Protein AF-A0A955J709-F1 (afdb_monomer_lite)

Sequence (77 aa):
IKEQNVSAPQEIILNLSVSGNYENIVKYIDVLEKSIRPVIISTADFSGGNSEIKATIVAKTYYQPARTLDVSKEVIK

Structure (mmCIF, N/CA/C/O backbone):
data_AF-A0A955J709-F1
#
_entry.id   AF-A0A955J709-F1
#
loop_
_atom_site.group_PDB
_atom_site.id
_atom_site.type_symbol
_atom_site.label_atom_id
_atom_site.label_alt_id
_atom_site.label_comp_id
_atom_site.label_asym_id
_atom_site.label_entity_id
_atom_site.label_seq_id
_atom_site.pdbx_PDB_ins_code
_atom_site.Cartn_x
_atom_site.Cartn_y
_atom_site.Cartn_z
_atom_site.occupancy
_atom_site.B_iso_or_equiv
_atom_site.auth_seq_id
_atom_site.auth_comp_id
_atom_site.auth_asym_id
_atom_site.auth_atom_id
_atom_site.pdbx_PDB_model_num
ATOM 1 N N . ILE A 1 1 ? 31.144 -9.319 -22.962 1.00 38.66 1 ILE A N 1
ATOM 2 C CA . ILE A 1 1 ? 29.957 -10.053 -22.466 1.00 38.66 1 ILE A CA 1
ATOM 3 C C . ILE A 1 1 ? 28.790 -9.092 -22.658 1.00 38.66 1 ILE A C 1
ATOM 5 O O . ILE A 1 1 ? 28.781 -8.066 -21.998 1.00 38.66 1 ILE A O 1
ATOM 9 N N . LYS A 1 2 ? 27.951 -9.284 -23.687 1.00 37.16 2 LYS A N 1
ATOM 10 C CA . LYS A 1 2 ? 26.829 -8.370 -23.963 1.00 37.16 2 LYS A CA 1
ATOM 11 C C . LYS A 1 2 ? 25.710 -8.710 -22.983 1.00 37.16 2 LYS A C 1
ATOM 13 O O . LYS A 1 2 ? 25.170 -9.810 -23.064 1.00 37.16 2 LYS A O 1
ATOM 18 N N . GLU A 1 3 ? 25.406 -7.802 -22.062 1.00 48.19 3 GLU A N 1
ATOM 19 C CA . GLU A 1 3 ? 24.205 -7.886 -21.234 1.00 48.19 3 GLU A CA 1
ATOM 20 C C . GLU A 1 3 ? 22.999 -7.880 -22.172 1.00 48.19 3 GLU A C 1
ATOM 22 O O . GLU A 1 3 ? 22.714 -6.895 -22.854 1.00 48.19 3 GLU A O 1
ATOM 27 N N . GLN A 1 4 ? 22.346 -9.034 -22.294 1.00 45.59 4 GLN A N 1
ATOM 28 C CA . GLN A 1 4 ? 21.075 -9.126 -22.986 1.00 45.59 4 GLN A CA 1
ATOM 29 C C . GLN A 1 4 ? 20.097 -8.212 -22.252 1.00 45.59 4 GLN A C 1
ATOM 31 O O . GLN A 1 4 ? 19.881 -8.361 -21.052 1.00 45.59 4 GLN A O 1
ATOM 36 N N . ASN A 1 5 ? 19.525 -7.255 -22.976 1.00 55.22 5 ASN A N 1
ATOM 37 C CA . ASN A 1 5 ? 18.536 -6.310 -22.479 1.00 55.22 5 ASN A CA 1
ATOM 38 C C . ASN A 1 5 ? 17.189 -7.039 -22.297 1.00 55.22 5 ASN A C 1
ATOM 40 O O . ASN A 1 5 ? 16.230 -6.854 -23.050 1.00 55.22 5 ASN A O 1
ATOM 44 N N . VAL A 1 6 ? 17.148 -7.987 -21.356 1.00 58.59 6 VAL A N 1
ATOM 45 C CA . VAL A 1 6 ? 15.942 -8.74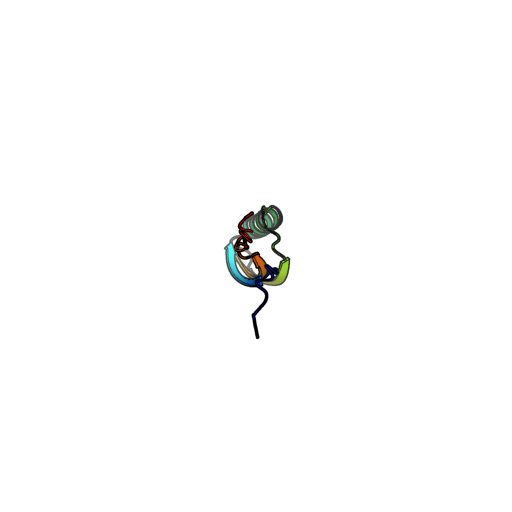3 -21.030 1.00 58.59 6 VAL A CA 1
ATOM 46 C C . VAL A 1 6 ? 15.088 -7.833 -20.160 1.00 58.59 6 VAL A C 1
ATOM 48 O O . VAL A 1 6 ? 15.370 -7.629 -18.983 1.00 58.59 6 VAL A O 1
ATOM 51 N N . SER A 1 7 ? 14.055 -7.243 -20.757 1.00 65.69 7 SER A N 1
ATOM 52 C CA . SER A 1 7 ? 13.019 -6.508 -20.029 1.00 65.69 7 SER A CA 1
ATOM 53 C C . SER A 1 7 ? 12.257 -7.493 -19.137 1.00 65.69 7 SER A C 1
ATOM 55 O O . SER A 1 7 ? 11.275 -8.111 -19.557 1.00 65.69 7 SER A O 1
ATOM 57 N N . ALA A 1 8 ? 12.799 -7.698 -17.939 1.00 77.88 8 ALA A N 1
ATOM 58 C CA . ALA A 1 8 ? 12.226 -8.475 -16.856 1.00 77.88 8 ALA A CA 1
ATOM 59 C C . ALA A 1 8 ? 11.544 -7.526 -15.851 1.00 77.88 8 ALA A C 1
ATOM 61 O O . ALA A 1 8 ? 11.955 -6.367 -15.733 1.00 77.88 8 ALA A O 1
ATOM 62 N N . PRO A 1 9 ? 10.506 -7.983 -15.130 1.00 82.94 9 PRO A N 1
ATOM 63 C CA . PRO A 1 9 ? 9.865 -7.182 -14.093 1.00 82.94 9 PRO A CA 1
ATOM 64 C C . PRO A 1 9 ? 10.862 -6.818 -12.983 1.00 82.94 9 PRO A C 1
ATOM 66 O O . PRO A 1 9 ? 11.512 -7.697 -12.420 1.00 82.94 9 PRO A O 1
ATOM 69 N N . GLN A 1 10 ? 10.966 -5.532 -12.656 1.00 87.25 10 GLN A N 1
ATOM 70 C CA . GLN A 1 10 ? 11.736 -5.018 -11.524 1.00 87.25 10 GLN A CA 1
ATOM 71 C C . GLN A 1 10 ? 10.796 -4.705 -10.360 1.00 87.25 10 GLN A C 1
ATOM 73 O O . GLN A 1 10 ? 9.768 -4.052 -10.550 1.00 87.25 10 GLN A O 1
ATOM 78 N N . GLU A 1 11 ? 11.143 -5.181 -9.165 1.00 90.06 11 GLU A N 1
ATOM 79 C CA . GLU A 1 11 ? 10.352 -4.969 -7.953 1.00 90.06 11 GLU A CA 1
ATOM 80 C C . GLU A 1 11 ? 10.579 -3.566 -7.372 1.00 90.06 11 GLU A C 1
ATOM 82 O O . GLU A 1 11 ? 11.704 -3.069 -7.317 1.00 90.06 11 GLU A O 1
ATOM 87 N N . ILE A 1 12 ? 9.495 -2.938 -6.922 1.00 90.56 12 ILE A N 1
ATOM 88 C CA . ILE A 1 12 ? 9.479 -1.638 -6.251 1.00 90.56 12 ILE A CA 1
ATOM 89 C C . ILE A 1 12 ? 8.758 -1.810 -4.917 1.00 90.56 12 ILE A C 1
ATOM 91 O O . ILE A 1 12 ? 7.594 -2.212 -4.892 1.00 90.56 12 ILE A O 1
ATOM 95 N N . ILE A 1 13 ? 9.435 -1.469 -3.819 1.00 92.94 13 ILE A N 1
ATOM 96 C CA . ILE A 1 13 ? 8.859 -1.493 -2.470 1.00 92.94 13 ILE A CA 1
ATOM 97 C C . ILE A 1 13 ? 8.138 -0.170 -2.193 1.00 92.94 13 ILE A C 1
ATOM 99 O O . ILE A 1 13 ? 8.679 0.911 -2.420 1.00 92.94 13 ILE A O 1
ATOM 103 N N . LEU A 1 14 ? 6.917 -0.270 -1.676 1.00 90.62 14 LEU A N 1
ATOM 104 C CA . LEU A 1 14 ? 6.056 0.830 -1.265 1.00 90.62 14 LEU A CA 1
ATOM 105 C C . LEU A 1 14 ? 5.825 0.734 0.245 1.00 90.62 14 LEU A C 1
ATOM 107 O O . LEU A 1 14 ? 5.230 -0.229 0.720 1.00 90.62 14 LEU A O 1
ATOM 111 N N . ASN A 1 15 ? 6.266 1.747 0.987 1.00 94.12 15 ASN A N 1
ATOM 112 C CA . ASN A 1 15 ? 5.986 1.879 2.415 1.00 94.12 15 ASN A CA 1
ATOM 113 C C . ASN A 1 15 ? 4.938 2.974 2.601 1.00 94.12 15 ASN A C 1
ATOM 115 O O . ASN A 1 15 ? 5.201 4.144 2.321 1.00 94.12 15 ASN A O 1
ATOM 119 N N . LEU A 1 16 ? 3.745 2.589 3.038 1.00 91.06 16 LEU A N 1
ATOM 120 C CA . LEU A 1 16 ? 2.588 3.463 3.164 1.00 91.06 16 LEU A CA 1
ATOM 121 C C . LEU A 1 16 ? 2.259 3.612 4.648 1.00 91.06 16 LEU A C 1
ATOM 123 O O . LEU A 1 16 ? 2.099 2.621 5.353 1.00 91.06 16 LEU A O 1
ATOM 127 N N . SER A 1 17 ? 2.152 4.850 5.123 1.00 93.31 17 SER A N 1
ATOM 128 C CA . SER A 1 17 ? 1.687 5.151 6.476 1.00 93.31 17 SER A CA 1
ATOM 129 C C . SER A 1 17 ? 0.490 6.080 6.366 1.00 93.31 17 SER A C 1
ATOM 131 O O . SER A 1 17 ? 0.612 7.197 5.863 1.00 93.31 17 SER A O 1
ATOM 133 N N . VAL A 1 18 ? -0.677 5.587 6.768 1.00 92.62 18 VAL A N 1
ATOM 134 C CA . VAL A 1 18 ? -1.947 6.312 6.672 1.00 92.62 18 VAL A CA 1
ATOM 135 C C . VAL A 1 18 ? -2.614 6.361 8.038 1.00 92.62 18 VAL A C 1
ATOM 137 O O . VAL A 1 18 ? -2.544 5.398 8.801 1.00 92.62 18 VAL A O 1
ATOM 140 N N . SER A 1 19 ? -3.261 7.480 8.359 1.00 93.50 19 SER A N 1
ATOM 141 C CA . SER A 1 19 ? -4.067 7.612 9.570 1.00 93.50 19 SER A CA 1
ATOM 142 C C . SER A 1 19 ? -5.473 8.103 9.252 1.00 93.50 19 SER A C 1
ATOM 144 O O . SER A 1 19 ? -5.692 8.868 8.311 1.00 93.50 19 SER A O 1
ATOM 146 N N . GLY A 1 20 ? -6.447 7.611 10.008 1.00 93.00 20 GLY A N 1
ATOM 147 C CA . GLY A 1 20 ? -7.853 7.945 9.830 1.00 93.00 20 GLY A CA 1
ATOM 148 C C . GLY A 1 20 ? -8.753 7.120 10.738 1.00 93.00 20 GLY A C 1
ATOM 149 O O . GLY A 1 20 ? -8.291 6.262 11.487 1.00 93.00 20 GLY A O 1
ATOM 150 N N . ASN A 1 21 ? -10.059 7.365 10.681 1.00 93.31 21 ASN A N 1
ATOM 151 C CA . ASN A 1 21 ? -11.019 6.472 11.322 1.00 93.31 21 ASN A CA 1
ATOM 152 C C . ASN A 1 21 ? -11.052 5.107 10.602 1.00 93.31 21 ASN A C 1
ATOM 154 O O . ASN A 1 21 ? -10.581 4.961 9.472 1.00 93.31 21 ASN A O 1
ATOM 158 N N . TYR A 1 22 ? -11.643 4.106 11.252 1.00 90.75 22 TYR A N 1
ATOM 159 C CA . TYR A 1 22 ? -11.720 2.745 10.718 1.00 90.75 22 TYR A CA 1
ATOM 160 C C . TYR A 1 22 ? -12.316 2.676 9.304 1.00 90.75 22 TYR A C 1
ATOM 162 O O . TYR A 1 22 ? -11.728 2.060 8.417 1.00 90.75 22 TYR A O 1
ATOM 170 N N . GLU A 1 23 ? -13.436 3.362 9.069 1.00 92.50 23 GLU A N 1
ATOM 171 C CA . GLU A 1 23 ? -14.122 3.348 7.772 1.00 92.50 23 GLU A CA 1
ATOM 172 C C . GLU A 1 23 ? -13.236 3.867 6.632 1.00 92.50 23 GLU A C 1
ATOM 174 O O . GLU A 1 23 ? -13.199 3.270 5.554 1.00 92.50 23 GLU A O 1
ATOM 179 N N . ASN A 1 24 ? -12.471 4.937 6.867 1.00 93.38 24 ASN A N 1
ATOM 180 C CA . ASN A 1 24 ? -11.577 5.491 5.853 1.00 93.38 24 ASN A CA 1
ATOM 181 C C . ASN A 1 24 ? -10.385 4.571 5.571 1.00 93.38 24 ASN A C 1
ATOM 183 O O . ASN A 1 24 ? -9.963 4.475 4.420 1.00 93.38 24 ASN A O 1
ATOM 187 N N . ILE A 1 25 ? -9.863 3.874 6.586 1.00 91.94 25 ILE A N 1
ATOM 188 C CA . ILE A 1 25 ? -8.777 2.900 6.410 1.00 91.94 25 ILE A CA 1
ATOM 189 C C . ILE A 1 25 ? -9.258 1.694 5.596 1.00 91.94 25 ILE A C 1
ATOM 191 O O . ILE A 1 25 ? -8.581 1.284 4.655 1.00 91.94 25 ILE A O 1
ATOM 195 N N . VAL A 1 26 ? -10.450 1.167 5.890 1.00 92.06 26 VAL A N 1
ATOM 196 C CA . VAL A 1 26 ? -11.048 0.072 5.107 1.00 92.06 26 VAL A CA 1
ATOM 197 C C . VAL A 1 26 ? -11.263 0.502 3.656 1.00 92.06 26 VAL A C 1
ATOM 199 O O . VAL A 1 26 ? -10.879 -0.213 2.732 1.00 92.06 26 VAL A O 1
ATOM 202 N N . LYS A 1 27 ? -11.805 1.705 3.441 1.00 94.44 27 LYS A N 1
ATOM 203 C CA . LYS A 1 27 ? -11.996 2.259 2.096 1.00 94.44 27 LYS A CA 1
ATOM 204 C C . LYS A 1 27 ? -10.674 2.455 1.352 1.00 94.44 27 LYS A C 1
ATOM 206 O O . LYS A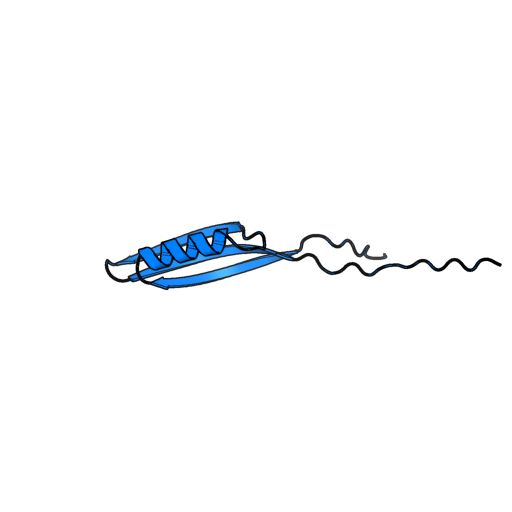 1 27 ? -10.615 2.234 0.148 1.00 94.44 27 LYS A O 1
ATOM 211 N N . TYR A 1 28 ? -9.618 2.868 2.050 1.00 92.06 28 TYR A N 1
ATOM 212 C CA . TYR A 1 28 ? -8.289 3.009 1.462 1.00 92.06 28 TYR A CA 1
ATOM 213 C C . TYR A 1 28 ? -7.753 1.669 0.945 1.00 92.06 28 TYR A C 1
ATOM 215 O O . TYR A 1 28 ? -7.254 1.612 -0.178 1.00 92.06 28 TYR A O 1
ATOM 223 N N . ILE A 1 29 ? -7.906 0.593 1.722 1.00 89.56 29 ILE A N 1
ATOM 224 C CA . ILE A 1 29 ? -7.477 -0.754 1.322 1.00 89.56 29 ILE A CA 1
ATOM 225 C C . ILE A 1 29 ? -8.282 -1.241 0.108 1.00 89.56 29 ILE A C 1
ATOM 227 O O . ILE A 1 29 ? -7.683 -1.684 -0.868 1.00 89.56 29 ILE A O 1
ATOM 231 N N . ASP A 1 30 ? -9.606 -1.060 0.103 1.00 91.56 30 ASP A N 1
ATOM 232 C CA . ASP A 1 30 ? -10.466 -1.417 -1.042 1.00 91.56 30 ASP A CA 1
ATOM 233 C C . ASP A 1 30 ? -10.070 -0.671 -2.332 1.00 91.56 30 ASP A C 1
ATOM 235 O O . ASP A 1 30 ? -10.074 -1.231 -3.429 1.00 91.56 30 ASP A O 1
ATOM 239 N N . VAL A 1 31 ? -9.675 0.599 -2.219 1.00 91.56 31 VAL A N 1
ATOM 240 C CA . VAL A 1 31 ? -9.162 1.367 -3.364 1.00 91.56 31 VAL A CA 1
ATOM 241 C C . VAL A 1 31 ? -7.789 0.860 -3.809 1.00 91.56 31 VAL A C 1
ATOM 243 O O . VAL A 1 31 ? -7.529 0.799 -5.012 1.00 91.56 31 VAL A O 1
ATOM 246 N N . LEU A 1 32 ? -6.919 0.480 -2.870 1.00 89.38 32 LEU A N 1
ATOM 247 C CA . LEU A 1 32 ? -5.593 -0.059 -3.174 1.00 89.38 32 LEU A CA 1
ATOM 248 C C . LEU A 1 32 ? -5.690 -1.356 -3.995 1.00 89.38 32 LEU A C 1
ATOM 250 O O . LEU A 1 32 ? -4.947 -1.530 -4.962 1.00 89.38 32 LEU A O 1
ATOM 254 N N . GLU A 1 33 ? -6.645 -2.226 -3.660 1.00 86.19 33 GLU A N 1
ATOM 255 C CA . GLU A 1 33 ? -6.920 -3.475 -4.385 1.00 86.19 33 GLU A CA 1
ATOM 256 C C . GLU A 1 33 ? -7.441 -3.243 -5.813 1.00 86.19 33 GLU A C 1
ATOM 258 O O . GLU A 1 33 ? -7.222 -4.067 -6.700 1.00 86.19 33 GLU A O 1
ATOM 263 N N . LYS A 1 34 ? -8.079 -2.095 -6.071 1.00 90.69 34 LYS A N 1
ATOM 264 C CA . LYS A 1 34 ? -8.625 -1.710 -7.388 1.00 90.69 34 LYS A CA 1
ATOM 265 C C . LYS A 1 34 ? -7.615 -0.994 -8.290 1.00 90.69 34 LYS A C 1
ATOM 267 O O . LYS A 1 34 ? -7.988 -0.437 -9.324 1.00 90.69 34 LYS A O 1
ATOM 272 N N . SER A 1 35 ? -6.338 -0.983 -7.918 1.00 88.94 35 SER A N 1
ATOM 273 C CA . SER A 1 35 ? -5.273 -0.393 -8.727 1.00 88.94 35 SER A CA 1
ATOM 274 C C . SER A 1 35 ? -5.145 -1.077 -10.096 1.00 88.94 35 SER A C 1
ATOM 276 O O . SER A 1 35 ? -5.155 -2.299 -10.211 1.00 88.94 35 SER A O 1
ATOM 278 N N . ILE A 1 36 ? -4.921 -0.283 -11.150 1.00 87.12 36 ILE A N 1
ATOM 279 C CA . ILE A 1 36 ? -4.617 -0.788 -12.504 1.00 87.12 36 ILE A CA 1
ATOM 280 C C . ILE A 1 36 ? -3.244 -1.473 -12.600 1.00 87.12 36 ILE A C 1
ATOM 282 O O . ILE A 1 36 ? -2.915 -2.070 -13.625 1.00 87.12 36 ILE A O 1
ATOM 286 N N . ARG A 1 37 ? -2.407 -1.339 -11.565 1.00 85.88 37 ARG A N 1
ATOM 287 C CA . ARG A 1 37 ? -1.113 -2.018 -11.455 1.00 85.88 37 ARG A CA 1
ATOM 288 C C . ARG A 1 37 ? -1.187 -3.070 -10.356 1.00 85.88 37 ARG A C 1
ATOM 290 O O . ARG A 1 37 ? -1.717 -2.752 -9.292 1.00 85.88 37 ARG A O 1
ATOM 297 N N . PRO A 1 38 ? -0.583 -4.255 -10.548 1.00 85.81 38 PRO A N 1
ATOM 298 C CA . PRO A 1 38 ? -0.446 -5.229 -9.476 1.00 85.81 38 PRO A CA 1
ATOM 299 C C . PRO A 1 38 ? 0.309 -4.621 -8.285 1.00 85.81 38 PRO A C 1
ATOM 301 O O . PRO A 1 38 ? 1.484 -4.257 -8.399 1.00 85.81 38 PRO A O 1
ATOM 304 N N . VAL A 1 39 ? -0.379 -4.500 -7.152 1.00 90.81 39 VAL A N 1
ATOM 305 C CA . VAL A 1 39 ? 0.193 -4.141 -5.852 1.00 90.81 39 VAL A CA 1
ATOM 306 C C . VAL A 1 39 ? -0.028 -5.336 -4.938 1.00 90.81 39 VAL A C 1
ATOM 308 O O . VAL A 1 39 ? -1.158 -5.763 -4.731 1.00 90.81 39 VAL A O 1
ATOM 311 N N . ILE A 1 40 ? 1.056 -5.903 -4.423 1.00 90.44 40 ILE A N 1
ATOM 312 C CA . ILE A 1 40 ? 1.021 -7.042 -3.510 1.00 90.44 40 ILE A CA 1
ATOM 313 C C . ILE A 1 40 ? 1.341 -6.514 -2.121 1.00 90.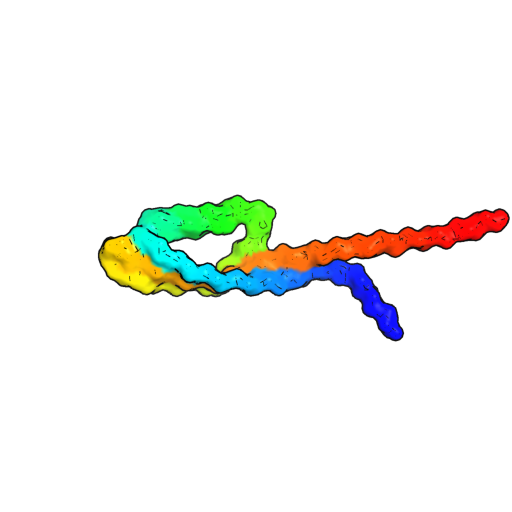44 40 ILE A C 1
ATOM 315 O O . ILE A 1 40 ? 2.435 -6.002 -1.893 1.00 90.44 40 ILE A O 1
ATOM 319 N N . ILE A 1 41 ? 0.394 -6.631 -1.198 1.00 90.50 41 ILE A N 1
ATOM 320 C CA . ILE A 1 41 ? 0.612 -6.274 0.203 1.00 90.50 41 ILE A CA 1
ATOM 321 C C . ILE A 1 41 ? 1.442 -7.383 0.856 1.00 90.50 41 ILE A C 1
ATOM 323 O O . ILE A 1 41 ? 1.060 -8.550 0.824 1.00 90.50 41 ILE A O 1
ATOM 327 N N . SER A 1 42 ? 2.583 -7.013 1.431 1.00 91.25 42 SER A N 1
ATOM 328 C CA . SER A 1 42 ? 3.465 -7.915 2.176 1.00 91.25 42 SER A CA 1
ATOM 329 C C . SER A 1 42 ? 3.114 -7.922 3.661 1.00 91.25 42 SER A C 1
ATOM 331 O O . SER A 1 42 ? 3.011 -8.989 4.260 1.00 91.25 42 SER A O 1
ATOM 333 N N . THR A 1 43 ? 2.916 -6.741 4.255 1.00 92.44 43 THR A N 1
ATOM 334 C CA . THR A 1 43 ? 2.499 -6.587 5.657 1.00 92.44 43 THR A CA 1
ATOM 335 C C . THR A 1 43 ? 1.529 -5.419 5.806 1.00 92.44 43 THR A C 1
ATOM 337 O O . THR A 1 43 ? 1.588 -4.447 5.049 1.00 92.44 43 THR A O 1
ATOM 340 N N . ALA A 1 44 ? 0.632 -5.520 6.785 1.00 91.06 44 ALA A N 1
ATOM 341 C CA . ALA A 1 44 ? -0.279 -4.453 7.173 1.00 91.06 44 ALA A CA 1
ATOM 342 C C . ALA A 1 44 ? -0.435 -4.460 8.699 1.00 91.06 44 ALA A C 1
ATOM 344 O O . ALA A 1 44 ? -1.063 -5.355 9.262 1.00 91.06 44 ALA A O 1
ATOM 345 N N . ASP A 1 45 ? 0.154 -3.465 9.352 1.00 93.69 45 ASP A N 1
ATOM 346 C CA . ASP A 1 45 ? 0.104 -3.276 10.796 1.00 93.69 45 ASP A CA 1
ATOM 347 C C . ASP A 1 45 ? -0.871 -2.153 11.134 1.00 93.69 45 ASP A C 1
ATOM 349 O O . ASP A 1 45 ? -0.764 -1.045 10.607 1.00 93.69 45 ASP A O 1
ATOM 353 N N . PHE A 1 46 ? -1.806 -2.419 12.041 1.00 91.00 46 PHE A N 1
ATOM 354 C CA . PHE A 1 46 ? -2.802 -1.447 12.482 1.00 91.00 46 PHE A CA 1
ATOM 355 C C . PHE A 1 46 ? -2.603 -1.149 13.964 1.00 91.00 46 PHE A C 1
ATOM 357 O O . PHE A 1 46 ? -2.516 -2.055 14.790 1.00 91.00 46 PHE A O 1
ATOM 364 N N . SER A 1 47 ? -2.545 0.132 14.311 1.00 91.62 47 SER A N 1
ATOM 365 C CA . SER A 1 47 ? -2.406 0.601 15.691 1.00 91.62 47 SER A CA 1
ATOM 366 C C . SER A 1 47 ? -3.266 1.839 15.899 1.00 91.62 47 SER A C 1
ATOM 368 O O . SER A 1 47 ? -3.328 2.696 15.026 1.00 91.62 47 SER A O 1
ATOM 370 N N . GLY A 1 48 ? -3.965 1.958 17.023 1.00 87.56 48 GLY A N 1
ATOM 371 C CA . GLY A 1 48 ? -4.852 3.101 17.234 1.00 87.56 48 GLY A CA 1
ATOM 372 C C . GLY A 1 48 ? -5.880 2.896 18.333 1.00 87.56 48 GLY A C 1
ATOM 373 O O . GLY A 1 48 ? -5.993 1.810 18.897 1.00 87.56 48 GLY A O 1
ATOM 374 N N . GLY A 1 49 ? -6.607 3.969 18.636 1.00 81.50 49 GLY A N 1
ATOM 375 C CA . GLY A 1 49 ? -7.708 3.988 19.601 1.00 81.50 49 GLY A CA 1
ATOM 376 C C . GLY A 1 49 ? -9.056 4.229 18.919 1.00 81.50 49 GLY A C 1
ATOM 377 O O . GLY A 1 49 ? -9.146 4.256 17.696 1.00 81.50 49 GLY A O 1
ATOM 378 N N . ASN A 1 50 ? -10.112 4.458 19.707 1.00 76.56 50 ASN A N 1
ATOM 379 C CA . ASN A 1 50 ? -11.490 4.566 19.198 1.00 76.56 50 ASN A CA 1
ATOM 380 C C . ASN A 1 50 ? -11.703 5.612 18.090 1.00 76.56 50 ASN A C 1
ATOM 382 O O . ASN A 1 50 ? -12.591 5.434 17.261 1.00 76.56 50 ASN A O 1
ATOM 386 N N . SER A 1 51 ? -10.930 6.699 18.083 1.00 86.00 51 SER A N 1
ATOM 387 C CA . SER A 1 51 ? -11.147 7.815 17.152 1.00 86.00 51 SER A CA 1
ATOM 388 C C . SER A 1 51 ? -10.180 7.832 15.969 1.00 86.00 51 SER A C 1
ATOM 390 O O . SER A 1 51 ? -10.482 8.453 14.953 1.00 86.00 51 SER A O 1
ATOM 392 N N . GLU A 1 52 ? -9.025 7.174 16.081 1.00 91.56 52 GLU A N 1
ATOM 393 C CA . GLU A 1 52 ? -7.981 7.216 15.057 1.00 91.56 52 GLU A CA 1
ATOM 394 C C . GLU A 1 52 ? -7.191 5.908 15.025 1.00 91.56 52 GLU A C 1
ATOM 396 O O . GLU A 1 52 ? -6.693 5.427 16.046 1.00 91.56 52 GLU A O 1
ATOM 401 N N . ILE A 1 53 ? -7.050 5.375 13.816 1.00 93.62 53 ILE A N 1
ATOM 402 C CA . ILE A 1 53 ? -6.257 4.207 13.467 1.00 93.62 53 ILE A CA 1
ATOM 403 C C . ILE A 1 53 ? -5.134 4.660 12.542 1.00 93.62 53 ILE A C 1
ATOM 405 O O . ILE A 1 53 ? -5.355 5.380 11.571 1.00 93.62 53 ILE A O 1
ATOM 409 N N . LYS A 1 54 ? -3.923 4.207 12.840 1.00 93.69 54 LYS A N 1
ATOM 410 C CA . LYS A 1 54 ? -2.739 4.287 11.994 1.00 93.69 54 LYS A CA 1
ATOM 411 C C . LYS A 1 54 ? -2.502 2.921 11.372 1.00 93.69 54 LYS A C 1
ATOM 413 O O . LYS A 1 54 ? -2.356 1.936 12.097 1.00 93.69 54 LYS A O 1
ATOM 418 N N . ALA A 1 55 ? -2.452 2.874 10.049 1.00 92.62 55 ALA A N 1
ATOM 419 C CA . ALA A 1 55 ? -2.070 1.693 9.296 1.00 92.62 55 ALA A CA 1
ATOM 420 C C . ALA A 1 55 ? -0.692 1.905 8.663 1.00 92.62 55 ALA A C 1
ATOM 422 O O . ALA A 1 55 ? -0.459 2.906 7.980 1.00 92.62 55 ALA A O 1
ATOM 423 N N . THR A 1 56 ? 0.203 0.950 8.880 1.00 94.44 56 THR A N 1
ATOM 424 C CA . THR A 1 56 ? 1.504 0.863 8.219 1.00 94.44 56 THR A CA 1
ATOM 425 C C . THR A 1 56 ? 1.463 -0.328 7.279 1.00 94.44 56 THR A C 1
ATOM 427 O O . THR A 1 56 ? 1.334 -1.465 7.722 1.00 94.44 56 THR A O 1
ATOM 430 N N . ILE A 1 57 ? 1.537 -0.070 5.979 1.00 93.12 57 ILE A N 1
ATOM 431 C CA . ILE A 1 57 ? 1.411 -1.089 4.939 1.00 93.12 57 ILE A CA 1
ATOM 432 C C . ILE A 1 57 ? 2.718 -1.137 4.159 1.00 93.12 57 ILE A C 1
ATOM 434 O O . ILE A 1 57 ? 3.150 -0.132 3.591 1.00 93.12 57 ILE A O 1
ATOM 438 N N . VAL A 1 58 ? 3.333 -2.314 4.111 1.00 94.12 58 VAL A N 1
ATOM 439 C CA . VAL A 1 58 ? 4.458 -2.597 3.219 1.00 94.12 58 VAL A CA 1
ATOM 440 C C . VAL A 1 58 ? 3.904 -3.370 2.040 1.00 94.12 58 VAL A C 1
ATOM 442 O O . VAL A 1 58 ? 3.363 -4.463 2.199 1.00 94.12 58 VAL A O 1
ATOM 445 N N . ALA A 1 59 ? 4.039 -2.807 0.850 1.00 92.50 59 ALA A N 1
ATOM 446 C CA . ALA A 1 59 ? 3.596 -3.422 -0.385 1.00 92.50 59 ALA A CA 1
ATOM 447 C C . ALA A 1 59 ? 4.724 -3.448 -1.413 1.00 92.50 59 ALA A C 1
ATOM 449 O O . ALA A 1 59 ? 5.723 -2.740 -1.301 1.00 92.50 59 ALA A O 1
ATOM 450 N N . LYS A 1 60 ? 4.556 -4.272 -2.438 1.00 93.31 60 LYS A N 1
ATOM 451 C CA . LYS A 1 60 ? 5.455 -4.351 -3.582 1.00 93.31 60 LYS A CA 1
ATOM 452 C C . LYS A 1 60 ? 4.671 -4.246 -4.877 1.00 93.31 60 LYS A C 1
ATOM 454 O O . LYS A 1 60 ? 3.566 -4.771 -5.001 1.00 93.31 60 LYS A O 1
ATOM 459 N N . THR A 1 61 ? 5.245 -3.562 -5.850 1.00 91.94 61 THR A N 1
ATOM 460 C CA . THR A 1 61 ? 4.723 -3.491 -7.215 1.00 91.94 61 THR A CA 1
ATOM 461 C C . THR A 1 61 ? 5.842 -3.789 -8.204 1.00 91.94 61 THR A C 1
ATOM 463 O O . THR A 1 61 ? 7.011 -3.840 -7.826 1.00 91.94 61 THR A O 1
ATOM 466 N N . TYR A 1 62 ? 5.492 -4.007 -9.467 1.00 89.06 62 TYR A N 1
ATOM 467 C CA . TYR A 1 62 ? 6.448 -4.361 -1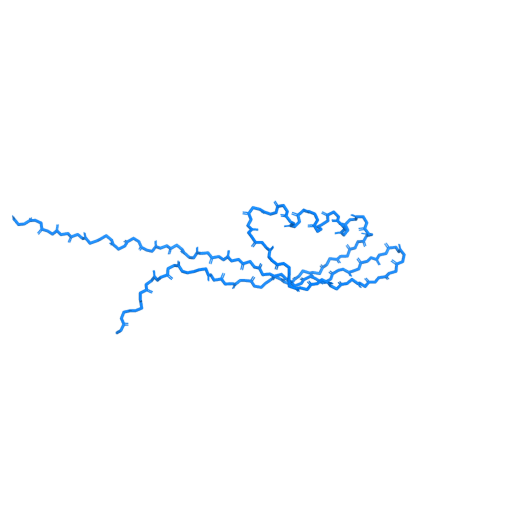0.509 1.00 89.06 62 TYR A CA 1
ATOM 468 C C . TYR A 1 62 ? 6.420 -3.332 -11.635 1.00 89.06 62 TYR A C 1
ATOM 470 O O . TYR A 1 62 ? 5.355 -2.931 -12.110 1.00 89.06 62 TYR A O 1
ATOM 478 N N . TYR A 1 63 ? 7.602 -2.921 -12.084 1.00 85.81 63 TYR A N 1
ATOM 479 C CA . TYR A 1 63 ? 7.785 -2.099 -13.274 1.00 85.81 63 TYR A CA 1
ATOM 480 C C . TYR A 1 63 ? 8.560 -2.880 -14.330 1.00 85.81 63 TYR A C 1
ATOM 482 O O . TYR A 1 63 ? 9.558 -3.527 -14.024 1.00 85.81 63 TYR A O 1
ATOM 490 N N . GLN A 1 64 ? 8.113 -2.808 -15.582 1.00 81.69 64 GLN A N 1
ATOM 491 C CA . GLN A 1 64 ? 8.819 -3.407 -16.706 1.00 81.69 64 GLN A CA 1
ATOM 492 C C . GLN A 1 64 ? 9.503 -2.305 -17.531 1.00 81.69 64 GLN A C 1
ATOM 494 O O . GLN A 1 64 ? 8.806 -1.478 -18.124 1.00 81.69 64 GLN A O 1
ATOM 499 N N . PRO A 1 65 ? 10.848 -2.280 -17.599 1.00 80.31 65 PRO A N 1
ATOM 500 C CA . PRO A 1 65 ? 11.572 -1.313 -18.415 1.00 80.31 65 PRO A CA 1
ATOM 501 C C . PRO A 1 65 ? 11.258 -1.469 -19.905 1.00 80.31 65 PRO A C 1
ATOM 503 O O . PRO A 1 65 ? 11.065 -2.586 -20.398 1.00 80.31 65 PRO A O 1
ATOM 506 N N . ALA A 1 66 ? 11.242 -0.352 -20.634 1.00 71.56 66 ALA A N 1
ATOM 507 C CA . ALA A 1 66 ? 11.043 -0.357 -22.078 1.00 71.56 66 ALA A CA 1
ATOM 508 C C . ALA A 1 66 ? 12.133 -1.191 -22.770 1.00 71.56 66 ALA A C 1
ATOM 510 O O . ALA A 1 66 ? 13.322 -1.022 -22.498 1.00 71.56 66 ALA A O 1
ATOM 511 N N . ARG A 1 67 ? 11.732 -2.085 -23.683 1.00 67.81 67 ARG A N 1
ATOM 512 C CA . ARG A 1 67 ? 12.689 -2.787 -24.544 1.00 67.81 67 ARG A CA 1
ATOM 513 C C . ARG A 1 67 ? 13.231 -1.825 -25.589 1.00 67.81 67 ARG A C 1
ATOM 515 O O . ARG A 1 67 ? 12.463 -1.144 -26.266 1.00 67.81 67 ARG A O 1
AT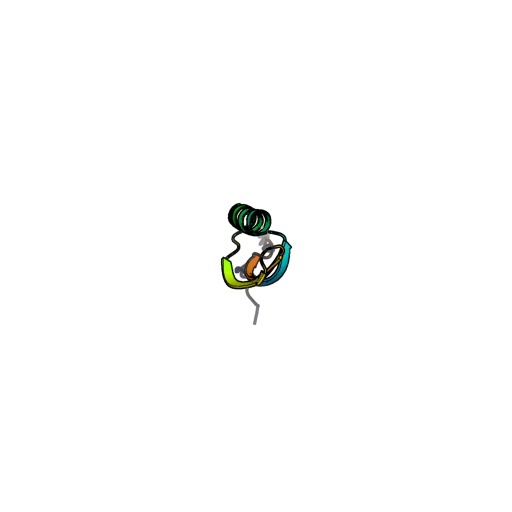OM 522 N N . THR A 1 68 ? 14.544 -1.820 -25.762 1.00 66.75 68 THR A N 1
ATOM 523 C CA . THR A 1 68 ? 15.168 -1.202 -26.929 1.00 66.75 68 THR A CA 1
ATOM 524 C C . THR A 1 68 ? 14.912 -2.111 -28.134 1.00 66.75 68 THR A C 1
ATOM 526 O O . THR A 1 68 ? 15.162 -3.313 -28.067 1.00 66.75 68 THR A O 1
ATOM 529 N N . LEU A 1 69 ? 14.334 -1.568 -29.208 1.00 65.69 69 LEU A N 1
ATOM 530 C CA . LEU A 1 69 ? 14.082 -2.321 -30.437 1.00 65.69 69 LEU A CA 1
ATOM 531 C C . LEU A 1 69 ? 15.419 -2.484 -31.180 1.00 65.69 69 LEU A C 1
ATOM 533 O O . LEU A 1 69 ? 15.880 -1.548 -31.833 1.00 65.69 69 LEU A O 1
ATOM 537 N N . ASP A 1 70 ? 16.057 -3.650 -31.072 1.00 63.44 70 ASP A N 1
ATOM 538 C CA . ASP A 1 70 ? 17.263 -3.978 -31.842 1.00 63.44 70 ASP A CA 1
ATOM 539 C C . ASP A 1 70 ? 16.880 -4.262 -33.305 1.00 63.44 70 ASP A C 1
ATOM 541 O O . ASP A 1 70 ? 16.745 -5.408 -33.732 1.00 63.44 70 ASP A O 1
ATOM 545 N N . VAL A 1 71 ? 16.641 -3.207 -34.091 1.00 66.81 71 VAL A N 1
ATOM 546 C CA . VAL A 1 71 ? 16.370 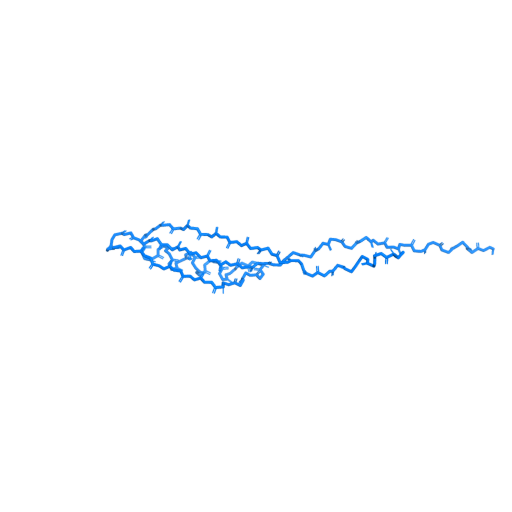-3.336 -35.531 1.00 66.81 71 VAL A CA 1
ATOM 547 C C . VAL A 1 71 ? 17.669 -3.716 -36.243 1.00 66.81 71 VAL A C 1
ATOM 549 O O . VAL A 1 71 ? 18.495 -2.858 -36.559 1.00 66.81 71 VAL A O 1
ATOM 552 N N . SER A 1 72 ? 17.858 -5.007 -36.521 1.00 66.25 72 SER A N 1
ATOM 553 C CA . SER A 1 72 ? 18.904 -5.474 -37.432 1.00 66.25 72 SER A CA 1
ATOM 554 C C . SER A 1 72 ? 18.589 -4.988 -38.850 1.00 66.25 72 SER A C 1
ATOM 556 O O . SER A 1 72 ? 17.626 -5.442 -39.467 1.00 66.25 72 SER A O 1
ATOM 558 N N . LYS A 1 73 ? 19.385 -4.051 -39.374 1.00 69.50 73 LYS A N 1
ATOM 559 C CA . LYS A 1 73 ? 19.316 -3.653 -40.785 1.00 69.50 73 LYS A CA 1
ATOM 560 C C . LYS A 1 73 ? 20.224 -4.572 -41.596 1.00 69.50 73 LYS A C 1
ATOM 562 O O . LYS A 1 73 ? 21.442 -4.497 -41.463 1.00 69.50 73 LYS A O 1
ATOM 567 N N . GLU A 1 74 ? 19.631 -5.423 -42.421 1.00 73.25 74 GLU A N 1
ATOM 568 C CA . GLU A 1 74 ? 20.358 -6.189 -43.431 1.00 73.25 74 GLU A CA 1
ATOM 569 C C . GLU A 1 74 ? 20.440 -5.355 -44.716 1.00 73.25 74 GLU A C 1
ATOM 571 O O . GLU A 1 74 ? 19.424 -4.892 -45.237 1.00 73.25 74 GLU A O 1
ATOM 576 N N . VAL A 1 75 ? 21.660 -5.096 -45.195 1.00 64.12 75 VAL A N 1
ATOM 577 C CA . VAL A 1 75 ? 21.881 -4.433 -46.486 1.00 64.12 75 VAL A CA 1
ATOM 578 C C . VAL A 1 75 ? 21.818 -5.506 -47.563 1.00 64.12 75 VAL A C 1
ATOM 580 O O . VAL A 1 75 ? 22.731 -6.322 -47.680 1.00 64.12 75 VAL A O 1
ATOM 583 N N . ILE A 1 76 ? 20.742 -5.496 -48.343 1.00 61.19 76 ILE A N 1
ATOM 584 C CA . ILE A 1 76 ? 20.609 -6.326 -49.540 1.00 61.19 76 ILE A CA 1
ATOM 585 C C . ILE A 1 76 ? 21.529 -5.712 -50.612 1.00 61.19 76 ILE A C 1
ATOM 587 O O . ILE A 1 76 ? 21.410 -4.517 -50.891 1.00 61.19 76 ILE A O 1
ATOM 591 N N . LYS A 1 77 ? 22.487 -6.491 -51.129 1.00 60.59 77 LYS A N 1
ATOM 592 C CA . LYS A 1 77 ? 23.431 -6.071 -52.183 1.00 60.59 77 LYS A CA 1
ATOM 593 C C . LYS A 1 77 ? 22.841 -6.226 -53.576 1.00 60.59 77 LYS A C 1
ATOM 595 O O . LYS A 1 77 ? 22.093 -7.207 -53.775 1.00 60.59 77 LYS A O 1
#

Radius of gyration: 21.02 Å; chains: 1; bounding box: 44×18×72 Å

Foldseek 3Di:
DDDDPPQDWDKDKDKDKDKFAPVVVVVVVVVVVVDPFDKAWPDWDWDDDHGMIIIITIIMTIDGDDDDPPDDDDDDD

Secondary structure (DSSP, 8-state):
-------PPEEEEEEEEEEE-HHHHHHHHHHHHT-SS-EEEEEEEEEEETTEEEEEEEEEEEE-PPPP---------

pLDDT: mean 82.67, std 14.24, range [37.16, 94.44]